Protein AF-A0A6M1NKP8-F1 (afdb_monomer)

Foldseek 3Di:
DKWKWKDFPPPPDDTDTDDDPDPDDDDDDDDAQTKMKIKMWDDDPDPDTDIDDIDMDHHD

Structure (mmCIF, N/CA/C/O backbone):
data_AF-A0A6M1NKP8-F1
#
_entry.id   AF-A0A6M1NKP8-F1
#
loop_
_atom_site.group_PDB
_atom_site.id
_atom_site.type_symbol
_atom_site.label_atom_id
_atom_site.label_alt_id
_atom_site.label_comp_id
_atom_site.label_asym_id
_atom_site.label_entity_id
_atom_site.label_seq_id
_atom_site.pdbx_PDB_ins_code
_atom_site.Cartn_x
_atom_site.Cartn_y
_atom_site.Cartn_z
_atom_site.occupancy
_atom_site.B_iso_or_equiv
_atom_site.auth_seq_id
_atom_site.auth_comp_id
_atom_site.auth_asym_id
_atom_site.auth_atom_id
_atom_site.pdbx_PDB_model_num
ATOM 1 N N . MET A 1 1 ? 10.305 -5.552 -12.163 1.00 74.06 1 MET A N 1
ATOM 2 C CA . MET A 1 1 ? 8.976 -5.762 -11.533 1.00 74.06 1 MET A CA 1
ATOM 3 C C . MET A 1 1 ? 8.940 -4.981 -10.226 1.00 74.06 1 MET A C 1
ATOM 5 O O . MET A 1 1 ? 9.936 -5.057 -9.510 1.00 74.06 1 MET A O 1
ATOM 9 N N . PRO A 1 2 ? 7.887 -4.200 -9.928 1.00 81.44 2 PRO A N 1
ATOM 10 C CA . PRO A 1 2 ? 7.795 -3.499 -8.652 1.00 81.44 2 PRO A CA 1
ATOM 11 C C . PRO A 1 2 ? 7.496 -4.443 -7.472 1.00 81.44 2 PRO A C 1
ATOM 13 O O . PRO A 1 2 ? 6.694 -5.374 -7.570 1.00 81.44 2 PRO A O 1
ATOM 1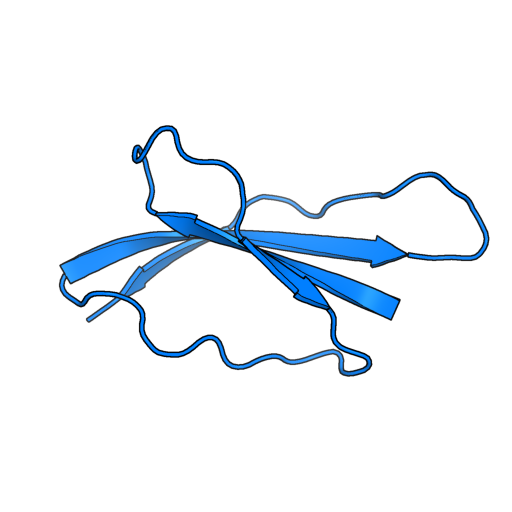6 N N . ILE A 1 3 ? 8.14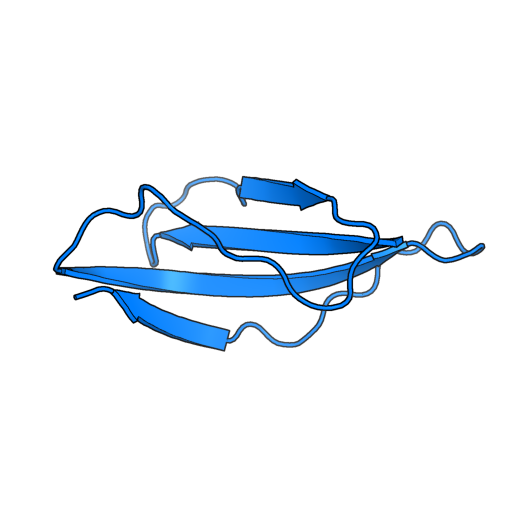0 -4.171 -6.341 1.00 86.44 3 ILE A N 1
ATOM 17 C CA . ILE A 1 3 ? 7.850 -4.741 -5.026 1.00 86.44 3 ILE A CA 1
ATOM 18 C C . ILE A 1 3 ? 7.156 -3.647 -4.223 1.00 86.44 3 ILE A C 1
ATOM 20 O O . ILE A 1 3 ? 7.723 -2.578 -4.033 1.00 86.44 3 ILE A O 1
ATOM 24 N N . ASN A 1 4 ? 5.949 -3.903 -3.741 1.00 88.81 4 ASN A N 1
ATOM 25 C CA . ASN A 1 4 ? 5.278 -3.024 -2.792 1.00 88.81 4 ASN A CA 1
ATOM 26 C C . ASN A 1 4 ? 5.481 -3.617 -1.406 1.00 88.81 4 ASN A C 1
ATOM 28 O O . ASN A 1 4 ? 5.285 -4.815 -1.218 1.00 88.81 4 ASN A O 1
ATOM 32 N N . GLU A 1 5 ? 5.880 -2.804 -0.444 1.00 91.12 5 GLU A N 1
ATOM 33 C CA . GLU A 1 5 ? 6.070 -3.234 0.929 1.00 91.12 5 GLU A CA 1
ATOM 34 C C . GLU A 1 5 ? 5.223 -2.393 1.872 1.00 91.12 5 GLU A C 1
ATOM 36 O O . GLU A 1 5 ? 5.126 -1.176 1.710 1.00 91.12 5 GLU A O 1
ATOM 41 N N . TYR A 1 6 ? 4.618 -3.043 2.863 1.00 91.81 6 TYR A N 1
ATOM 42 C CA . TYR A 1 6 ? 3.826 -2.369 3.885 1.00 91.81 6 TYR A CA 1
ATOM 43 C C . TYR A 1 6 ? 4.062 -2.959 5.274 1.00 91.81 6 TYR A C 1
ATOM 45 O O . TYR A 1 6 ? 4.315 -4.156 5.434 1.00 91.81 6 TYR A O 1
ATOM 53 N N . ARG A 1 7 ? 3.953 -2.126 6.305 1.00 93.06 7 ARG A N 1
ATOM 54 C CA . ARG A 1 7 ? 3.950 -2.570 7.703 1.00 93.06 7 ARG A CA 1
ATOM 55 C C . ARG A 1 7 ? 3.088 -1.656 8.555 1.00 93.06 7 ARG A C 1
ATOM 57 O O . ARG A 1 7 ? 2.875 -0.497 8.207 1.00 93.06 7 ARG A O 1
ATOM 64 N N . GLN A 1 8 ? 2.601 -2.175 9.674 1.00 90.75 8 GLN A N 1
ATOM 65 C CA . GLN A 1 8 ? 1.935 -1.342 10.666 1.00 90.75 8 GLN A CA 1
ATOM 66 C C . GLN A 1 8 ? 2.978 -0.427 11.325 1.00 90.75 8 GLN A C 1
ATOM 68 O O . GLN A 1 8 ? 4.067 -0.867 11.700 1.00 90.75 8 GLN A O 1
ATOM 73 N N . LYS A 1 9 ? 2.650 0.856 11.469 1.00 87.44 9 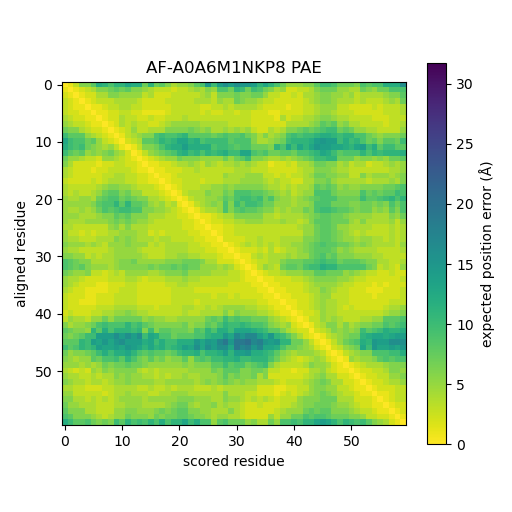LYS A N 1
ATOM 74 C CA . LYS A 1 9 ? 3.524 1.837 12.111 1.00 87.44 9 LYS A CA 1
ATOM 75 C C . LYS A 1 9 ? 3.796 1.417 13.557 1.00 87.44 9 LYS A C 1
ATOM 77 O O . LYS A 1 9 ? 2.881 1.018 14.276 1.00 87.44 9 LYS A O 1
ATOM 82 N N . ASN A 1 10 ? 5.058 1.504 13.978 1.00 80.88 10 ASN A N 1
ATOM 83 C CA . ASN A 1 10 ? 5.532 1.128 15.318 1.00 80.88 10 ASN A CA 1
ATOM 84 C C . ASN A 1 10 ? 5.296 -0.340 15.732 1.00 80.88 10 ASN A C 1
ATOM 86 O O . ASN A 1 10 ? 5.419 -0.652 16.913 1.00 80.88 10 ASN A O 1
ATOM 90 N N . SER A 1 11 ? 4.994 -1.261 14.809 1.00 80.12 11 SER A N 1
ATOM 91 C CA . SER A 1 11 ? 4.819 -2.677 15.176 1.00 80.12 11 SER A CA 1
ATOM 92 C C . SER A 1 11 ? 6.132 -3.381 15.531 1.00 80.12 11 SER A C 1
ATOM 94 O O . SER A 1 11 ? 6.106 -4.452 16.128 1.00 80.12 11 SER A O 1
ATOM 96 N N . GLY A 1 12 ? 7.277 -2.825 15.114 1.00 78.25 12 GLY A N 1
ATOM 97 C CA . GLY A 1 12 ? 8.574 -3.504 15.198 1.00 78.25 12 GLY A CA 1
ATOM 98 C C . GLY A 1 12 ? 8.682 -4.738 14.292 1.00 78.25 12 GLY A C 1
ATOM 99 O O . GLY A 1 12 ? 9.672 -5.458 14.372 1.00 78.25 12 GLY A O 1
ATOM 100 N N . THR A 1 13 ? 7.685 -4.991 13.437 1.00 83.19 13 THR A N 1
ATOM 101 C CA . THR A 1 13 ? 7.662 -6.144 12.531 1.00 83.19 13 THR A CA 1
ATOM 102 C C . THR A 1 13 ? 8.397 -5.850 11.231 1.00 83.19 13 THR A C 1
ATOM 104 O O . THR A 1 13 ? 8.479 -4.701 10.778 1.00 83.19 13 THR A O 1
ATOM 107 N N . ASP A 1 14 ? 8.864 -6.918 10.591 1.00 88.31 14 ASP A N 1
ATOM 108 C CA . ASP A 1 14 ? 9.363 -6.865 9.224 1.00 88.31 14 ASP A CA 1
ATOM 109 C C . ASP A 1 14 ? 8.297 -6.370 8.233 1.00 88.31 14 ASP A C 1
ATOM 111 O O . ASP A 1 14 ? 7.088 -6.381 8.489 1.00 88.31 14 ASP A O 1
ATOM 115 N N . TRP A 1 15 ? 8.776 -5.900 7.083 1.00 89.69 15 TRP A N 1
ATOM 116 C CA . TRP A 1 15 ? 7.942 -5.415 5.991 1.00 89.69 15 TRP A CA 1
ATOM 117 C C . TRP A 1 15 ? 7.246 -6.571 5.268 1.00 89.69 15 TRP A C 1
ATOM 119 O O . TRP A 1 15 ? 7.894 -7.512 4.807 1.00 89.69 15 TRP A O 1
ATOM 129 N N . ASN A 1 16 ? 5.929 -6.463 5.088 1.00 90.62 16 ASN A N 1
ATOM 130 C CA . ASN A 1 16 ? 5.164 -7.397 4.270 1.00 90.62 16 ASN A CA 1
ATOM 131 C C . ASN A 1 16 ? 5.386 -7.078 2.796 1.00 90.62 16 ASN A C 1
ATOM 133 O O . ASN A 1 16 ? 5.158 -5.948 2.368 1.00 90.62 16 ASN A O 1
ATOM 137 N N . ARG A 1 17 ? 5.810 -8.077 2.017 1.00 89.75 17 ARG A N 1
ATOM 138 C CA . ARG A 1 17 ? 6.123 -7.937 0.590 1.00 89.75 17 ARG A CA 1
ATOM 139 C C . ARG A 1 17 ? 4.955 -8.353 -0.289 1.00 89.75 17 ARG A C 1
ATOM 141 O O . ARG A 1 17 ? 4.481 -9.480 -0.212 1.00 89.75 17 ARG A O 1
ATOM 148 N N . VAL A 1 18 ? 4.584 -7.471 -1.208 1.00 87.62 18 VAL A N 1
ATOM 149 C CA . VAL A 1 18 ? 3.608 -7.711 -2.268 1.00 87.62 18 VAL A CA 1
ATOM 150 C C . VAL A 1 18 ? 4.270 -7.440 -3.612 1.00 87.62 18 VAL A C 1
ATOM 152 O O . VAL A 1 18 ? 4.429 -6.297 -4.052 1.00 87.62 18 VAL A O 1
ATOM 155 N N . VAL A 1 19 ? 4.680 -8.516 -4.279 1.00 84.25 19 VAL A N 1
ATOM 156 C CA . VAL A 1 19 ? 5.216 -8.443 -5.640 1.00 84.25 19 VAL A CA 1
ATOM 157 C C . VAL A 1 19 ? 4.071 -8.299 -6.634 1.00 84.25 19 VAL A C 1
ATOM 159 O O . VAL A 1 19 ? 3.084 -9.029 -6.583 1.00 84.25 19 VAL A O 1
ATOM 162 N N . SER A 1 20 ? 4.191 -7.344 -7.549 1.00 82.25 20 SER A N 1
ATOM 163 C CA . SER A 1 20 ? 3.206 -7.141 -8.607 1.00 82.25 20 SER A CA 1
ATOM 164 C C . SER A 1 20 ? 3.907 -6.788 -9.905 1.00 82.25 20 SER A C 1
ATOM 166 O O . SER A 1 20 ? 4.929 -6.111 -9.915 1.00 82.25 20 SER A O 1
ATOM 168 N N . SER A 1 21 ? 3.359 -7.237 -11.029 1.00 80.56 21 SER A N 1
ATOM 169 C CA . SER A 1 21 ? 3.784 -6.785 -12.357 1.00 80.56 21 SER A CA 1
ATOM 170 C C . SER A 1 21 ? 3.121 -5.465 -12.769 1.00 80.56 21 SER A C 1
ATOM 172 O O . SER A 1 21 ? 3.519 -4.871 -13.769 1.00 80.56 21 SER A O 1
ATOM 174 N N . LYS A 1 22 ? 2.128 -4.988 -12.004 1.00 81.19 22 LYS A N 1
ATOM 175 C CA . LYS A 1 22 ? 1.375 -3.754 -12.262 1.00 81.19 22 LYS A CA 1
ATOM 176 C C . LYS A 1 22 ? 1.939 -2.587 -11.450 1.00 81.19 22 LYS A C 1
ATOM 178 O O . LYS A 1 22 ? 2.424 -2.770 -10.339 1.00 81.19 22 LYS A O 1
ATOM 183 N N . SER A 1 23 ? 1.789 -1.371 -11.974 1.00 79.81 23 SER A N 1
ATOM 184 C CA . SER A 1 23 ? 2.145 -0.121 -11.279 1.00 79.81 23 SER A CA 1
ATOM 185 C C . SER A 1 23 ? 1.180 0.264 -10.151 1.00 79.81 23 SER A C 1
ATOM 187 O O . SER A 1 23 ? 1.407 1.254 -9.464 1.00 79.81 23 SER A O 1
ATOM 189 N N . LYS A 1 24 ? 0.093 -0.495 -9.968 1.00 82.75 24 LYS A N 1
ATOM 190 C CA . LYS A 1 24 ? -0.918 -0.293 -8.927 1.00 82.75 24 LYS A CA 1
ATOM 191 C C . LYS A 1 24 ? -1.220 -1.622 -8.243 1.00 82.75 24 LYS A C 1
ATOM 193 O O . LYS A 1 24 ? -1.381 -2.639 -8.922 1.00 82.75 24 LYS A O 1
ATOM 198 N N . VAL A 1 25 ? -1.314 -1.594 -6.918 1.00 87.38 25 VAL A N 1
ATOM 199 C CA . VAL A 1 25 ? -1.662 -2.736 -6.065 1.00 87.38 25 VAL A CA 1
ATOM 200 C C . VAL A 1 25 ? -2.664 -2.271 -5.018 1.00 87.38 25 VAL A C 1
ATOM 202 O O . VAL A 1 25 ? -2.491 -1.209 -4.428 1.00 87.38 25 VAL A O 1
ATOM 205 N N . THR A 1 26 ? -3.700 -3.072 -4.793 1.00 88.12 26 THR A N 1
ATOM 206 C CA . THR A 1 26 ? -4.647 -2.883 -3.692 1.00 88.12 26 THR A CA 1
ATOM 207 C C . THR A 1 26 ? -4.234 -3.813 -2.558 1.00 88.12 26 THR A C 1
ATOM 209 O O . THR A 1 26 ? -4.192 -5.026 -2.750 1.00 88.12 26 THR A O 1
ATOM 212 N N . ILE A 1 27 ? -3.905 -3.245 -1.399 1.00 87.81 27 ILE A N 1
ATOM 213 C CA . ILE A 1 27 ? -3.613 -3.998 -0.175 1.00 87.81 27 ILE A CA 1
ATOM 214 C C . ILE A 1 27 ? -4.913 -4.080 0.629 1.00 87.81 27 ILE A C 1
ATOM 216 O O . ILE A 1 27 ? -5.542 -3.058 0.891 1.00 87.81 27 ILE A O 1
ATOM 220 N N . THR A 1 28 ? -5.333 -5.294 0.979 1.00 88.31 28 THR A N 1
ATOM 221 C CA . THR A 1 28 ? -6.593 -5.581 1.686 1.00 88.31 28 THR A CA 1
ATOM 222 C C . THR A 1 28 ? -6.327 -6.334 2.985 1.00 88.31 28 THR A C 1
ATOM 224 O O . THR A 1 28 ? -5.269 -6.940 3.133 1.00 88.31 28 THR A O 1
ATOM 227 N N . GLY A 1 29 ? -7.299 -6.352 3.903 1.00 86.50 29 GLY A N 1
ATOM 228 C CA . GLY A 1 29 ? -7.159 -7.051 5.188 1.00 86.50 29 GLY A CA 1
ATOM 229 C C . GLY A 1 29 ? -6.273 -6.311 6.192 1.00 86.50 29 GLY A C 1
ATOM 230 O O . GLY A 1 29 ? -5.658 -6.939 7.047 1.00 86.50 29 GLY A O 1
ATOM 231 N N . LEU A 1 30 ? -6.172 -4.987 6.055 1.00 88.31 30 LEU A N 1
ATOM 232 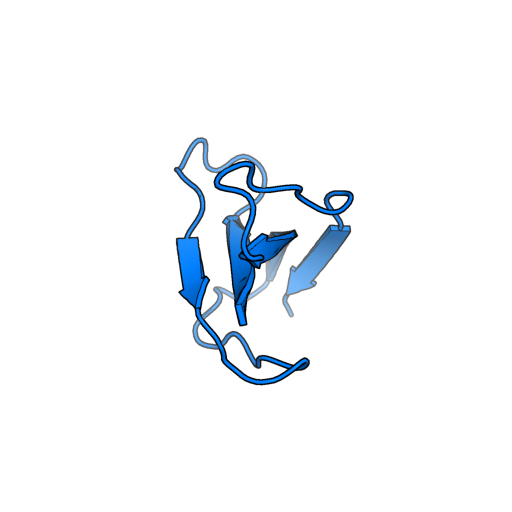C CA . LEU A 1 30 ? -5.548 -4.131 7.056 1.00 88.31 30 LEU A CA 1
ATOM 233 C C . LEU A 1 30 ? -6.539 -3.893 8.194 1.00 88.31 30 LEU A C 1
ATOM 235 O O . LEU A 1 30 ? -7.737 -3.745 7.949 1.00 88.31 30 LEU A O 1
ATOM 239 N N . ASP A 1 31 ? -6.032 -3.851 9.421 1.00 88.44 31 ASP A N 1
ATOM 240 C CA . ASP A 1 31 ? -6.871 -3.561 10.574 1.00 88.44 31 ASP A CA 1
ATOM 241 C C . ASP A 1 31 ? -7.300 -2.086 10.537 1.00 88.44 31 ASP A C 1
ATOM 243 O O . ASP A 1 31 ? -6.450 -1.211 10.318 1.00 88.44 31 ASP A O 1
ATOM 247 N N . PRO A 1 32 ? -8.588 -1.793 10.776 1.00 86.31 32 PRO A N 1
ATOM 248 C CA . PRO A 1 32 ? -9.072 -0.423 10.829 1.00 86.31 32 PRO A CA 1
ATOM 249 C C . PRO A 1 32 ? -8.498 0.305 12.050 1.00 86.31 32 PRO A C 1
ATOM 251 O O . PRO A 1 32 ? -8.108 -0.314 13.044 1.00 86.31 32 PRO A O 1
ATOM 254 N N . VAL A 1 33 ? -8.494 1.638 11.999 1.00 88.00 33 VAL A N 1
ATOM 255 C CA . VAL A 1 33 ? -8.054 2.517 13.099 1.00 88.00 33 VAL A CA 1
ATOM 256 C C . VAL A 1 33 ? -6.548 2.367 13.394 1.00 88.00 33 VAL A C 1
ATOM 258 O O . VAL A 1 33 ? -6.082 2.557 14.520 1.00 88.00 33 VAL A O 1
ATOM 261 N N . LYS A 1 34 ? -5.752 2.029 12.370 1.00 88.94 34 LYS A N 1
ATOM 262 C CA . LYS A 1 34 ? -4.293 1.877 12.471 1.00 88.94 34 LYS A CA 1
ATOM 263 C C . LYS A 1 34 ? -3.551 2.661 11.393 1.00 88.94 34 LYS A C 1
ATOM 265 O O . LYS A 1 34 ? -4.017 2.823 10.268 1.00 88.94 34 LYS A O 1
ATOM 270 N N . GLU A 1 35 ? -2.347 3.113 11.739 1.00 91.00 35 GLU A N 1
ATOM 271 C CA . GLU A 1 35 ? -1.414 3.713 10.785 1.00 91.00 35 GLU A CA 1
ATOM 272 C C . GLU A 1 35 ? -0.530 2.647 10.141 1.00 91.00 35 GLU A C 1
ATOM 274 O O . GLU A 1 35 ? 0.035 1.786 10.825 1.00 91.00 35 GLU A O 1
ATOM 279 N N . TYR A 1 36 ? -0.354 2.756 8.828 1.00 91.81 36 TYR A N 1
ATOM 280 C CA . TYR A 1 36 ? 0.532 1.903 8.052 1.00 91.81 36 TYR A CA 1
ATOM 281 C C . TYR A 1 36 ? 1.568 2.736 7.304 1.00 91.81 36 TYR A C 1
ATOM 283 O O . TYR A 1 36 ? 1.295 3.839 6.829 1.00 91.81 36 TYR A O 1
ATOM 291 N N . GLU A 1 37 ? 2.767 2.176 7.208 1.00 93.06 37 GLU A N 1
ATOM 292 C CA . GLU A 1 37 ? 3.857 2.673 6.383 1.00 93.06 37 GLU A CA 1
ATOM 293 C C . GLU A 1 37 ? 3.925 1.845 5.102 1.00 93.06 37 GLU A C 1
ATOM 295 O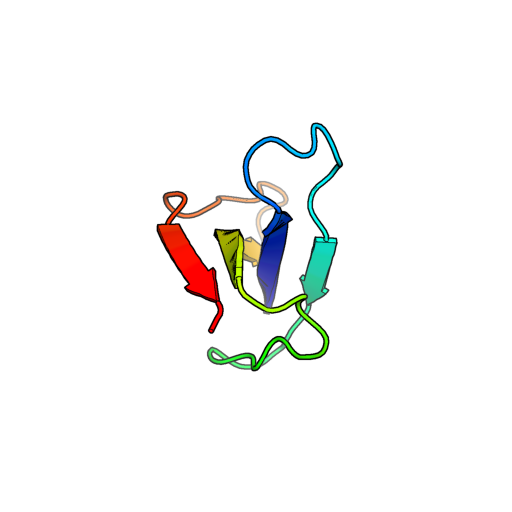 O . GLU A 1 37 ? 3.800 0.618 5.138 1.00 93.06 37 GLU A O 1
ATOM 300 N N . PHE A 1 38 ? 4.158 2.515 3.979 1.00 91.50 38 PHE A N 1
ATOM 301 C CA . PHE A 1 38 ? 4.238 1.922 2.652 1.00 91.50 38 PHE A CA 1
ATOM 302 C C . PHE A 1 38 ? 5.506 2.400 1.952 1.00 91.50 38 PHE A C 1
ATOM 304 O O . PHE A 1 38 ? 5.874 3.571 2.034 1.00 91.50 38 PHE A O 1
ATOM 311 N N . ARG A 1 39 ? 6.163 1.501 1.223 1.00 91.44 39 ARG A N 1
ATOM 312 C CA . ARG A 1 39 ? 7.277 1.832 0.330 1.00 91.44 39 ARG A CA 1
ATOM 313 C C . ARG A 1 39 ? 7.244 0.951 -0.905 1.00 91.44 39 ARG A C 1
ATOM 315 O O . ARG A 1 39 ? 6.740 -0.169 -0.865 1.00 91.44 39 ARG A O 1
ATOM 322 N N . VAL A 1 40 ? 7.797 1.442 -2.005 1.00 89.56 40 VAL A N 1
ATOM 323 C CA . VAL A 1 40 ? 7.853 0.701 -3.267 1.00 89.56 40 VAL A CA 1
ATOM 324 C C . VAL A 1 40 ? 9.303 0.557 -3.692 1.00 89.56 40 VAL A C 1
ATOM 326 O O . VAL A 1 40 ? 10.093 1.480 -3.562 1.00 89.56 40 VAL A O 1
ATOM 329 N N . ALA A 1 41 ? 9.660 -0.603 -4.216 1.00 88.00 41 ALA A N 1
ATOM 330 C CA . ALA A 1 41 ? 10.958 -0.881 -4.800 1.00 88.00 41 ALA A CA 1
ATOM 331 C C . ALA A 1 41 ? 10.795 -1.371 -6.237 1.00 88.00 41 ALA A C 1
ATOM 333 O O . ALA A 1 41 ? 9.778 -1.964 -6.590 1.00 88.00 41 ALA A O 1
ATOM 334 N N . TYR A 1 42 ? 11.808 -1.172 -7.075 1.00 82.81 42 TYR A N 1
ATOM 335 C CA . TYR A 1 42 ? 11.841 -1.744 -8.419 1.00 82.81 42 TYR A CA 1
ATOM 336 C C . TYR A 1 42 ? 12.976 -2.758 -8.547 1.00 82.81 42 TYR A C 1
ATOM 338 O O . TYR A 1 42 ? 14.134 -2.433 -8.302 1.00 82.81 42 TYR A O 1
ATOM 346 N N . ILE A 1 43 ? 12.650 -3.978 -8.987 1.00 75.88 43 ILE A N 1
ATOM 347 C CA . ILE A 1 43 ? 13.655 -4.963 -9.400 1.00 75.88 43 ILE A CA 1
ATOM 348 C C . ILE A 1 43 ? 13.925 -4.773 -10.892 1.00 75.88 43 ILE A C 1
ATOM 350 O O . ILE A 1 43 ? 13.064 -5.085 -11.729 1.00 75.88 43 ILE A O 1
ATOM 354 N N . GLY A 1 44 ? 15.105 -4.237 -11.206 1.00 72.62 44 GLY A N 1
ATOM 355 C CA . GLY A 1 44 ? 15.637 -4.108 -12.561 1.00 72.62 44 GLY A CA 1
ATOM 356 C C . GLY A 1 44 ? 16.645 -5.206 -12.903 1.00 72.62 44 GLY A C 1
ATOM 357 O O . GLY A 1 44 ? 16.761 -6.202 -12.198 1.00 72.62 44 GLY A O 1
ATOM 358 N N . ARG A 1 45 ? 17.399 -5.017 -13.994 1.00 73.81 45 ARG A N 1
ATOM 359 C CA . ARG A 1 45 ? 18.529 -5.903 -14.343 1.00 73.81 45 ARG A CA 1
ATOM 360 C C . ARG A 1 45 ? 19.676 -5.825 -13.332 1.00 73.81 45 ARG A C 1
ATOM 362 O O . ARG A 1 45 ? 20.449 -6.770 -13.226 1.00 73.81 45 ARG A O 1
ATOM 369 N N . ASN A 1 46 ? 19.776 -4.719 -12.598 1.00 75.38 46 ASN A N 1
ATOM 370 C CA . ASN A 1 46 ? 20.753 -4.572 -11.531 1.00 75.38 46 ASN A CA 1
ATOM 371 C C . ASN A 1 46 ? 20.230 -5.257 -10.258 1.00 75.38 46 ASN A C 1
ATOM 373 O O . ASN A 1 46 ? 19.064 -5.065 -9.914 1.00 75.38 46 ASN A O 1
ATOM 377 N N . PRO A 1 47 ? 21.079 -5.996 -9.522 1.00 70.62 4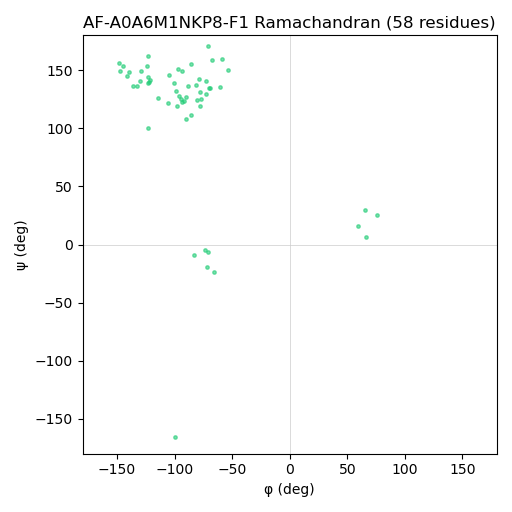7 PRO A N 1
ATOM 378 C CA . PRO A 1 47 ? 20.680 -6.682 -8.291 1.00 70.62 47 PRO A CA 1
ATOM 379 C C . PRO A 1 47 ? 20.407 -5.725 -7.119 1.00 70.62 47 PRO A C 1
ATOM 381 O O . PRO A 1 47 ? 19.956 -6.158 -6.061 1.00 70.62 47 PRO A O 1
ATOM 384 N N . GLN A 1 48 ? 20.685 -4.429 -7.279 1.00 78.94 48 GLN A N 1
ATOM 385 C CA . GLN A 1 48 ? 20.421 -3.431 -6.253 1.00 78.94 48 GLN A CA 1
ATOM 386 C C . GLN A 1 48 ? 18.934 -3.067 -6.240 1.00 78.94 48 GLN A C 1
ATOM 388 O O . GLN A 1 48 ? 18.394 -2.563 -7.224 1.00 78.94 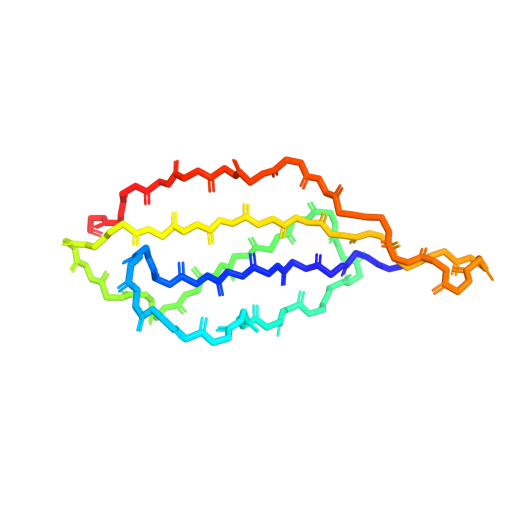48 GLN A O 1
ATOM 393 N N . ILE A 1 49 ? 18.284 -3.311 -5.104 1.00 80.69 49 ILE A N 1
ATOM 394 C CA . ILE A 1 49 ? 16.901 -2.905 -4.869 1.00 80.69 49 ILE A CA 1
ATOM 395 C C . ILE A 1 49 ? 16.912 -1.465 -4.357 1.00 80.69 49 ILE A C 1
ATOM 397 O O . ILE A 1 49 ? 17.360 -1.201 -3.242 1.00 80.69 49 ILE A O 1
ATOM 401 N N . THR A 1 50 ? 16.410 -0.540 -5.169 1.00 82.81 50 THR A N 1
ATOM 402 C CA . THR A 1 50 ? 16.190 0.852 -4.761 1.00 82.81 50 THR A CA 1
ATOM 403 C C . THR A 1 50 ? 14.756 1.005 -4.274 1.00 82.81 50 THR A C 1
ATOM 405 O O . THR A 1 50 ? 13.820 0.700 -5.017 1.00 82.81 50 THR A O 1
ATOM 408 N N . TYR A 1 51 ? 14.594 1.467 -3.034 1.00 85.81 51 TYR A N 1
ATOM 409 C CA . TYR A 1 51 ? 13.295 1.784 -2.444 1.00 85.81 51 TYR A CA 1
ATOM 410 C C . TYR A 1 51 ? 12.963 3.267 -2.634 1.00 85.81 51 TYR A C 1
ATOM 412 O O . TYR A 1 51 ? 13.859 4.108 -2.671 1.00 85.81 51 TYR A O 1
ATOM 420 N N . SER A 1 52 ? 11.673 3.568 -2.740 1.00 87.25 52 SER A N 1
ATOM 421 C CA . SER A 1 52 ? 11.122 4.914 -2.634 1.00 87.25 52 SER A CA 1
ATOM 422 C C . SER A 1 52 ? 11.193 5.424 -1.198 1.00 87.25 52 SER A C 1
ATOM 424 O O . SER A 1 52 ? 11.410 4.652 -0.258 1.00 87.25 52 SER A O 1
ATOM 426 N N . ASP A 1 53 ? 10.884 6.707 -1.025 1.00 90.12 53 ASP A N 1
ATOM 427 C CA . ASP A 1 53 ? 10.517 7.245 0.279 1.00 90.12 53 ASP A CA 1
ATOM 428 C C . ASP A 1 53 ? 9.369 6.443 0.906 1.00 90.12 53 ASP A C 1
ATOM 430 O O . ASP A 1 53 ? 8.523 5.859 0.211 1.00 90.12 53 ASP A O 1
ATOM 434 N N . VAL A 1 54 ? 9.363 6.410 2.239 1.00 91.31 54 VAL A N 1
ATOM 435 C CA . VAL A 1 54 ? 8.286 5.804 3.020 1.00 91.31 54 VAL A CA 1
ATOM 436 C C . VAL A 1 54 ? 7.139 6.801 3.105 1.00 91.31 54 VAL A C 1
ATOM 438 O O . VAL A 1 54 ? 7.309 7.920 3.586 1.00 91.31 54 VAL A O 1
ATOM 441 N N . VAL A 1 55 ? 5.957 6.377 2.673 1.00 92.06 55 VAL A N 1
ATOM 442 C CA . VAL A 1 55 ? 4.715 7.135 2.838 1.00 92.06 55 VAL A CA 1
ATOM 443 C C . VAL A 1 55 ? 3.874 6.500 3.937 1.00 92.06 55 VAL A C 1
ATOM 445 O O . VAL A 1 55 ? 3.880 5.283 4.108 1.00 92.06 55 VAL A O 1
ATOM 448 N N . MET A 1 56 ? 3.148 7.317 4.694 1.00 90.94 56 MET A N 1
ATOM 449 C CA . MET A 1 56 ? 2.311 6.852 5.800 1.00 90.94 56 MET A CA 1
ATOM 450 C C . MET A 1 56 ? 0.856 7.251 5.581 1.00 90.94 56 MET A C 1
ATOM 452 O O . MET A 1 56 ? 0.574 8.335 5.069 1.00 90.94 56 MET A O 1
ATOM 456 N N . SER A 1 57 ? -0.067 6.365 5.946 1.00 89.62 57 SER A N 1
ATOM 457 C CA . SER A 1 57 ? -1.501 6.625 5.837 1.00 89.62 57 SER A CA 1
ATOM 458 C C . SER A 1 57 ? -2.288 5.928 6.943 1.00 89.62 57 SER A C 1
ATOM 460 O O . SER A 1 57 ? -1.899 4.859 7.422 1.00 89.62 57 SER A O 1
ATOM 462 N N . TYR A 1 58 ? -3.396 6.553 7.339 1.00 88.25 58 TYR A N 1
ATOM 463 C CA . TYR A 1 58 ? -4.327 6.028 8.329 1.00 88.25 58 TYR A CA 1
ATOM 464 C C . TYR A 1 58 ? -5.406 5.194 7.638 1.00 88.25 58 TYR A C 1
ATOM 466 O O . TYR A 1 58 ? -6.047 5.669 6.699 1.00 88.25 58 TYR A O 1
ATOM 474 N N . VAL A 1 59 ? -5.602 3.959 8.097 1.00 87.50 59 VAL A N 1
ATOM 475 C CA . VAL A 1 59 ? -6.655 3.069 7.599 1.00 87.50 59 VAL A CA 1
ATOM 476 C C . VAL A 1 59 ? -7.893 3.250 8.471 1.00 87.50 59 VAL A C 1
ATOM 478 O O . VAL A 1 59 ? -7.815 3.101 9.692 1.00 87.50 59 VAL A O 1
ATOM 481 N N . PHE A 1 60 ? -9.016 3.585 7.837 1.00 76.25 60 PHE A N 1
ATOM 482 C CA . PHE A 1 60 ? -10.330 3.715 8.471 1.00 76.25 60 PHE A CA 1
ATOM 483 C C . PHE A 1 60 ? -11.138 2.429 8.326 1.00 76.25 60 PHE A C 1
ATOM 485 O O . PHE A 1 60 ? -11.030 1.791 7.253 1.00 76.25 60 PHE A O 1
#

Sequence (60 aa):
MPINEYRQKNSGTDWNRVVSSKSKVTITGLDPVKEYEFRVAYIGRNPQITYSDVVMSYVF

Nearest PDB structures (foldseek):
  8t9b-assembly2_K  TM=8.843E-01  e=3.491E-02  Homo sapiens
  5utk-assembly1_A  TM=9.309E-01  e=1.347E-01  Homo sapiens
  6msv-assembly14_L  TM=7.482E-01  e=1.185E-01  Homo sapiens
  5utk-assembly1_B  TM=7.480E-01  e=2.253E-01  Homo sapiens
  8ave-assembly1_B  TM=6.383E-01  e=5.198E-01  Homo sapiens

Mean predicted aligned error: 5.12 Å

Solvent-accessible surface area (backbone atoms only — not comparable to full-atom values): 3748 Å² total; per-residue (Å²): 79,40,36,39,31,38,34,60,60,91,64,88,64,77,71,46,79,46,78,37,91,52,100,69,83,88,90,76,92,71,67,64,80,37,49,33,36,35,34,42,28,47,50,61,96,55,94,67,75,52,68,53,76,77,46,74,50,75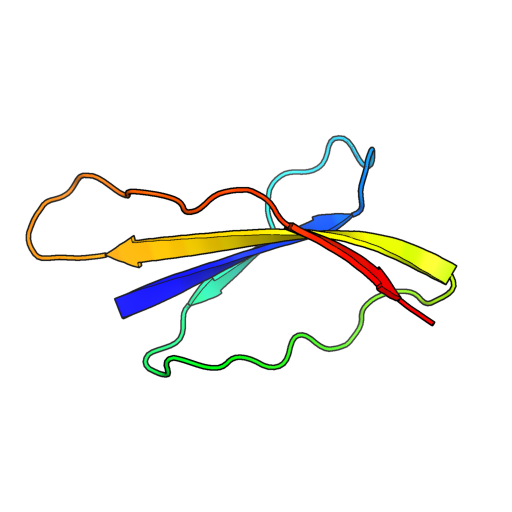,38,113

Secondary structure (DSSP, 8-state):
-EEEEEEETT--PPPEEEE-SSS------PPTTEEEEEEEEE--SSS--EEPPPEEEEE-

Radius of gyration: 12.15 Å; Cα c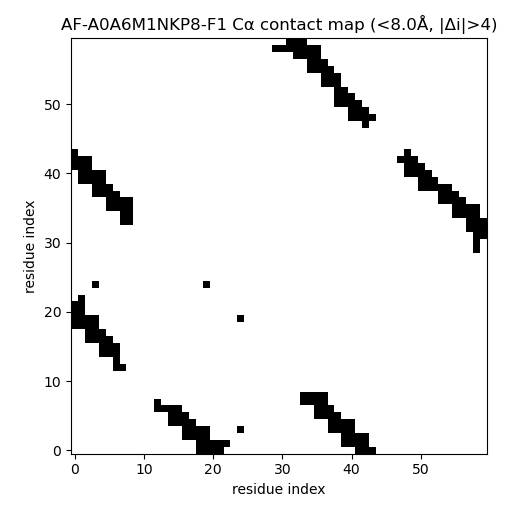ontacts (8 Å, |Δi|>4): 109; chains: 1; bounding box: 31×16×30 Å

pLDDT: mean 85.52, std 5.66, range [70.62, 93.06]